Protein AF-A0A1D2REX3-F1 (afdb_monomer_lite)

pLDDT: mean 77.06, std 18.24, range [46.34, 98.25]

Foldseek 3Di:
DDDDDDDDPVVVVVLVVQCVVVVHDDSVVSVCVVCVVPDPPDPQQVPPPRDDDDPVNVVVVVVVVPPD

Sequence (68 aa):
MNTTIQISDHTLHLLKELKKSFHMKTYDAVINKLVHKEVPISMFGAHPEMKSFTQEDEAEFEGEQHEL

Structure (mmCIF, N/CA/C/O backbone):
data_AF-A0A1D2REX3-F1
#
_entry.id   AF-A0A1D2REX3-F1
#
loop_
_atom_site.group_PDB
_atom_site.id
_atom_site.type_symbol
_atom_site.label_atom_id
_atom_site.label_alt_id
_atom_site.label_comp_id
_atom_site.label_asym_id
_atom_site.label_entity_id
_atom_site.label_seq_id
_atom_site.pdbx_PDB_ins_code
_atom_site.Cartn_x
_atom_site.Cartn_y
_atom_site.Cartn_z
_atom_site.occupancy
_atom_site.B_iso_or_equiv
_atom_site.auth_seq_id
_atom_site.auth_comp_id
_atom_site.auth_asym_id
_atom_s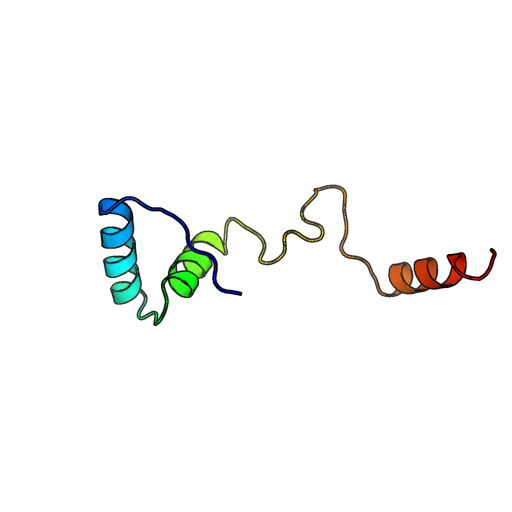ite.auth_atom_id
_atom_site.pdbx_PDB_model_num
ATOM 1 N N . MET A 1 1 ? 4.363 13.620 -6.160 1.00 69.19 1 MET A N 1
ATOM 2 C CA . MET A 1 1 ? 2.923 13.934 -6.296 1.00 69.19 1 MET A CA 1
ATOM 3 C C . MET A 1 1 ? 2.145 12.880 -5.539 1.00 69.19 1 MET A C 1
ATOM 5 O O . MET A 1 1 ? 2.552 11.727 -5.587 1.00 69.19 1 MET A O 1
ATOM 9 N N . ASN A 1 2 ? 1.068 13.259 -4.855 1.00 83.19 2 ASN A N 1
ATOM 10 C CA . ASN A 1 2 ? 0.216 12.297 -4.163 1.00 83.19 2 ASN A CA 1
ATOM 11 C C . ASN A 1 2 ? -1.023 12.050 -5.018 1.00 83.19 2 ASN A C 1
ATOM 13 O O . ASN A 1 2 ? -1.723 12.998 -5.369 1.00 83.19 2 ASN A O 1
ATOM 17 N N . THR A 1 3 ? -1.284 10.787 -5.338 1.00 91.75 3 THR A N 1
ATOM 18 C CA . THR A 1 3 ? -2.464 10.373 -6.100 1.00 91.75 3 THR A CA 1
ATOM 19 C C . THR A 1 3 ? -3.477 9.763 -5.144 1.00 91.75 3 THR A C 1
ATOM 21 O O . THR A 1 3 ? -3.111 9.013 -4.240 1.00 91.75 3 THR A O 1
ATOM 24 N N . THR A 1 4 ? -4.754 10.088 -5.330 1.00 93.81 4 THR A N 1
ATOM 25 C CA . THR A 1 4 ? -5.843 9.463 -4.572 1.00 93.81 4 THR A CA 1
ATOM 26 C C . THR A 1 4 ? -6.512 8.414 -5.445 1.00 93.81 4 THR A C 1
ATOM 28 O O . THR A 1 4 ? -6.849 8.690 -6.593 1.00 93.81 4 THR A O 1
ATOM 31 N N . ILE A 1 5 ? -6.723 7.226 -4.887 1.00 93.81 5 ILE A N 1
ATOM 32 C CA . ILE A 1 5 ? -7.530 6.168 -5.492 1.00 93.81 5 ILE A CA 1
ATOM 33 C C . ILE A 1 5 ? -8.738 5.902 -4.598 1.00 93.81 5 ILE A C 1
ATOM 35 O O . ILE A 1 5 ? -8.648 6.014 -3.374 1.00 93.81 5 ILE A O 1
ATOM 39 N N . GLN A 1 6 ? -9.868 5.551 -5.199 1.00 96.31 6 GLN A N 1
ATOM 40 C CA . GLN A 1 6 ? -11.030 5.088 -4.448 1.00 96.31 6 GLN A CA 1
ATOM 41 C C . GLN A 1 6 ? -10.949 3.573 -4.275 1.00 96.31 6 GLN A C 1
ATOM 43 O O . GLN A 1 6 ? -10.676 2.847 -5.228 1.00 96.31 6 GLN A O 1
ATOM 48 N N . ILE A 1 7 ? -11.180 3.101 -3.053 1.00 96.50 7 ILE A N 1
ATOM 49 C CA . ILE A 1 7 ? -11.187 1.678 -2.702 1.00 96.50 7 ILE A CA 1
ATOM 50 C C . ILE A 1 7 ? -12.387 1.375 -1.810 1.00 96.50 7 ILE A C 1
ATOM 52 O O . ILE A 1 7 ? -12.930 2.272 -1.168 1.00 96.50 7 ILE A O 1
ATOM 56 N N . SER A 1 8 ? -12.786 0.104 -1.749 1.00 98.25 8 SER A N 1
ATOM 57 C CA . SER A 1 8 ? -13.835 -0.334 -0.826 1.00 98.25 8 SER A CA 1
ATOM 58 C C . SER A 1 8 ? -13.361 -0.306 0.634 1.00 98.25 8 SER A C 1
ATOM 60 O O . SER A 1 8 ? -12.169 -0.481 0.916 1.00 98.25 8 SER A O 1
ATOM 62 N N . ASP A 1 9 ? -14.302 -0.187 1.573 1.00 97.94 9 ASP A N 1
ATOM 63 C CA . ASP A 1 9 ? -14.014 -0.268 3.013 1.00 97.94 9 ASP A CA 1
ATOM 64 C C . ASP A 1 9 ? -13.372 -1.604 3.402 1.00 97.94 9 ASP A C 1
ATOM 66 O O . ASP A 1 9 ? -12.454 -1.656 4.225 1.00 97.94 9 ASP A O 1
ATOM 70 N N . HIS A 1 10 ? -13.811 -2.689 2.758 1.00 98.00 10 HIS A N 1
ATOM 71 C CA . HIS A 1 10 ? -13.240 -4.017 2.948 1.00 98.00 10 HIS A CA 1
ATOM 72 C C . HIS A 1 10 ? -11.757 -4.051 2.547 1.00 98.00 10 HIS A C 1
ATOM 74 O O . HIS A 1 10 ? -10.913 -4.517 3.312 1.00 98.00 10 HIS A O 1
ATOM 80 N N . THR A 1 11 ? -11.409 -3.477 1.391 1.00 97.38 11 THR A N 1
ATOM 81 C CA . THR A 1 11 ? -10.015 -3.365 0.936 1.00 97.38 11 THR A CA 1
ATOM 82 C C . THR A 1 11 ? -9.173 -2.541 1.912 1.00 97.38 11 THR A C 1
ATOM 84 O O . THR A 1 11 ? -8.057 -2.939 2.249 1.00 97.38 11 THR A O 1
ATOM 87 N N . LEU A 1 12 ? -9.701 -1.420 2.417 1.00 97.19 12 LEU A N 1
ATOM 88 C CA . LEU A 1 12 ? -9.006 -0.603 3.413 1.00 97.19 12 LEU A CA 1
ATOM 89 C C . LEU A 1 12 ? -8.754 -1.377 4.717 1.00 97.19 12 LEU A C 1
ATOM 91 O O . LEU A 1 12 ? -7.685 -1.235 5.315 1.00 97.19 12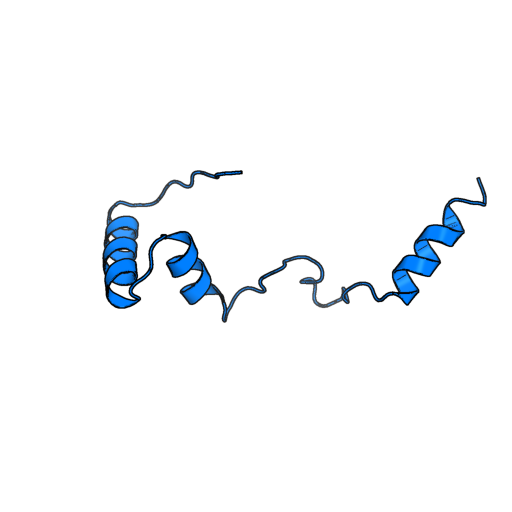 LEU A O 1
ATOM 95 N N . HIS A 1 13 ? -9.711 -2.194 5.163 1.00 97.88 13 HIS A N 1
ATOM 96 C CA . HIS A 1 13 ? -9.545 -3.042 6.344 1.00 97.88 13 HIS A CA 1
ATOM 97 C C . HIS A 1 13 ? -8.403 -4.051 6.157 1.00 97.88 13 HIS A C 1
ATOM 99 O O . HIS A 1 13 ? -7.507 -4.124 6.999 1.00 97.88 13 HIS A O 1
ATOM 105 N N . LEU A 1 14 ? -8.364 -4.742 5.014 1.00 97.25 14 LEU A N 1
ATOM 106 C CA . LEU A 1 14 ? -7.281 -5.672 4.683 1.00 97.25 14 LEU A CA 1
ATOM 107 C C . LEU A 1 14 ? -5.914 -4.973 4.645 1.00 97.25 14 LEU A C 1
ATOM 109 O O . LEU A 1 14 ? -4.949 -5.468 5.225 1.00 97.25 14 LEU A O 1
ATOM 113 N N . LEU A 1 15 ? -5.829 -3.789 4.029 1.00 96.31 15 LEU A N 1
ATOM 114 C CA . LEU A 1 15 ? -4.588 -3.010 3.979 1.00 96.31 15 LEU A CA 1
ATOM 115 C C . LEU A 1 15 ? -4.106 -2.585 5.373 1.00 96.31 15 LEU A C 1
ATOM 117 O O . LEU A 1 15 ? -2.899 -2.564 5.616 1.00 96.31 15 LEU A O 1
ATOM 121 N N . LYS A 1 16 ? -5.015 -2.272 6.306 1.00 97.06 16 LYS A N 1
ATOM 122 C CA . LYS A 1 16 ? -4.666 -1.962 7.704 1.00 97.06 16 LYS A CA 1
ATOM 123 C C . LYS A 1 16 ? -4.080 -3.170 8.429 1.00 97.06 16 LYS A C 1
ATOM 125 O O . LYS A 1 16 ? -3.072 -3.018 9.119 1.00 97.06 16 LYS A O 1
ATOM 130 N N . GLU A 1 17 ? -4.673 -4.347 8.263 1.00 97.69 17 GLU A N 1
ATOM 131 C CA . GLU A 1 17 ? -4.171 -5.575 8.888 1.00 97.69 17 GLU A CA 1
ATOM 132 C C . GLU A 1 17 ? -2.814 -5.995 8.304 1.00 97.69 17 GLU A C 1
ATOM 134 O O . GLU A 1 17 ? -1.879 -6.285 9.053 1.00 97.69 17 GLU A O 1
ATOM 139 N N . LEU A 1 18 ? -2.644 -5.901 6.981 1.00 96.38 18 LEU A N 1
ATOM 140 C CA . LEU A 1 18 ? -1.361 -6.159 6.317 1.00 96.38 18 LEU A CA 1
ATOM 141 C C . LEU A 1 18 ? -0.275 -5.162 6.725 1.00 96.38 18 LEU A C 1
ATOM 143 O O . LEU A 1 18 ? 0.881 -5.529 6.924 1.00 96.38 18 LEU A O 1
ATOM 147 N N . LYS A 1 19 ? -0.638 -3.890 6.904 1.00 97.38 19 LYS A N 1
ATOM 148 C CA . LYS A 1 19 ? 0.283 -2.864 7.394 1.00 97.38 19 LYS A CA 1
ATOM 149 C C . LYS A 1 19 ? 0.839 -3.214 8.778 1.00 97.38 19 LYS A C 1
ATOM 151 O O . LYS A 1 19 ? 2.038 -3.039 9.002 1.00 97.38 19 LYS A O 1
ATOM 156 N N . LYS A 1 20 ? -0.006 -3.728 9.682 1.00 97.00 20 LYS A N 1
ATOM 157 C CA . LYS A 1 20 ? 0.414 -4.196 11.013 1.00 97.00 20 LYS A CA 1
ATOM 158 C C . LYS A 1 20 ? 1.303 -5.432 10.910 1.00 97.00 20 LYS A C 1
ATOM 160 O O . LYS A 1 20 ? 2.397 -5.425 11.461 1.00 97.00 20 LYS A O 1
ATOM 165 N N . SER A 1 21 ? 0.870 -6.461 10.180 1.00 96.25 21 SER A N 1
ATOM 166 C CA . SER A 1 21 ? 1.608 -7.727 10.086 1.00 96.25 21 SER A CA 1
ATOM 167 C C . SER A 1 21 ? 2.983 -7.555 9.432 1.00 96.25 21 SER A C 1
ATOM 169 O O . SER A 1 21 ? 3.971 -8.139 9.876 1.00 96.25 21 SER A O 1
ATOM 171 N N . PHE A 1 22 ? 3.086 -6.688 8.421 1.00 94.88 22 PHE A N 1
ATOM 172 C CA . PHE A 1 22 ? 4.350 -6.372 7.757 1.00 94.88 22 PHE A CA 1
ATOM 173 C C . PHE A 1 22 ? 5.183 -5.306 8.473 1.00 94.88 22 PHE A C 1
ATOM 175 O O . PHE A 1 22 ? 6.287 -5.025 8.009 1.00 94.88 22 PHE A O 1
ATOM 182 N N . HIS A 1 23 ? 4.695 -4.732 9.579 1.00 95.62 23 HIS A N 1
ATOM 183 C CA . HIS A 1 23 ? 5.363 -3.659 10.324 1.00 95.62 23 HIS A CA 1
ATOM 184 C C . HIS A 1 23 ? 5.722 -2.446 9.443 1.00 95.62 23 HIS A C 1
ATOM 186 O O . HIS A 1 23 ? 6.793 -1.850 9.561 1.00 95.62 23 HIS A O 1
ATOM 192 N N . MET A 1 24 ? 4.821 -2.075 8.528 1.00 95.94 24 MET A N 1
ATOM 193 C CA . MET A 1 24 ? 5.055 -1.020 7.541 1.00 95.94 24 MET A CA 1
ATOM 194 C C . MET A 1 24 ? 4.416 0.313 7.931 1.00 95.94 24 MET A C 1
ATOM 196 O O . MET A 1 24 ? 3.345 0.383 8.530 1.00 95.94 24 MET A O 1
ATOM 200 N N . LYS A 1 25 ? 5.072 1.414 7.552 1.00 93.50 25 LYS A N 1
ATOM 201 C CA . LYS A 1 25 ? 4.629 2.772 7.9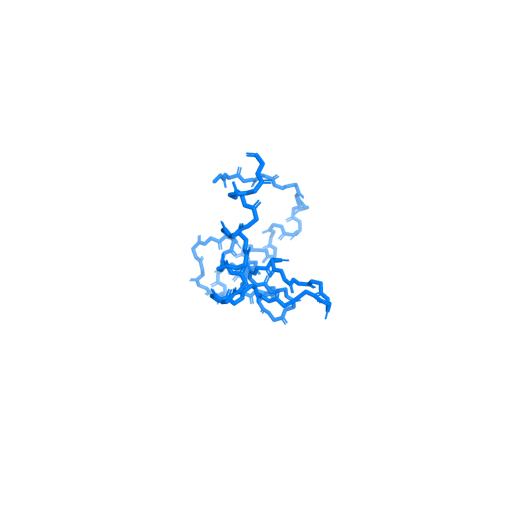04 1.00 93.50 25 LYS A CA 1
ATOM 202 C C . LYS A 1 25 ? 3.570 3.332 6.951 1.00 93.50 25 LYS A C 1
ATOM 204 O O . LYS A 1 25 ? 2.726 4.116 7.388 1.00 93.50 25 LYS A O 1
ATOM 209 N N . THR A 1 26 ? 3.551 2.898 5.691 1.00 95.12 26 THR A N 1
ATOM 210 C CA . THR A 1 26 ? 2.660 3.415 4.635 1.00 95.12 26 THR A CA 1
ATOM 211 C C . THR A 1 26 ? 1.931 2.286 3.910 1.00 95.12 26 THR A C 1
ATOM 213 O O . THR A 1 26 ? 2.397 1.147 3.907 1.00 95.12 26 THR A O 1
ATOM 216 N N . TYR A 1 27 ? 0.778 2.594 3.310 1.00 94.69 27 TYR A N 1
ATOM 217 C CA . TYR A 1 27 ? 0.068 1.635 2.458 1.00 94.69 27 TYR A CA 1
ATOM 218 C C . TYR A 1 27 ? 0.829 1.376 1.155 1.00 94.69 27 TYR A C 1
ATOM 220 O O . TYR A 1 27 ? 0.874 0.236 0.717 1.00 94.69 27 TYR A O 1
ATOM 228 N N . ASP A 1 28 ? 1.527 2.377 0.618 1.00 92.19 28 ASP A N 1
ATOM 229 C CA . ASP A 1 28 ? 2.390 2.224 -0.558 1.00 92.19 28 ASP A CA 1
ATOM 230 C C . ASP A 1 28 ? 3.469 1.164 -0.342 1.00 92.19 28 ASP A C 1
ATOM 232 O O . ASP A 1 28 ? 3.707 0.338 -1.214 1.00 92.19 28 ASP A O 1
ATOM 236 N N . ALA A 1 29 ? 4.089 1.123 0.843 1.00 92.69 29 ALA A N 1
ATOM 237 C CA . ALA A 1 29 ? 5.067 0.088 1.166 1.00 92.69 29 ALA A CA 1
ATOM 238 C C . ALA A 1 29 ? 4.430 -1.312 1.179 1.00 92.69 29 ALA A C 1
ATOM 240 O O . ALA A 1 29 ? 5.041 -2.267 0.700 1.00 92.69 29 ALA A O 1
ATOM 241 N N . VAL A 1 30 ? 3.197 -1.428 1.689 1.00 94.69 30 VAL A N 1
ATOM 242 C CA . VAL A 1 30 ? 2.440 -2.689 1.697 1.00 94.69 30 VAL A CA 1
ATOM 243 C C . VAL A 1 30 ? 2.115 -3.119 0.271 1.00 94.69 30 VAL A C 1
ATOM 245 O O . VAL A 1 30 ? 2.400 -4.257 -0.090 1.00 94.69 30 VAL A O 1
ATOM 248 N N . ILE A 1 31 ? 1.570 -2.211 -0.543 1.00 92.31 31 ILE A N 1
ATOM 249 C CA . ILE A 1 31 ? 1.228 -2.464 -1.946 1.00 92.31 31 ILE A CA 1
ATOM 250 C C . ILE A 1 31 ? 2.482 -2.881 -2.711 1.00 92.31 31 ILE A C 1
ATOM 252 O O . ILE A 1 31 ? 2.491 -3.964 -3.284 1.00 92.31 31 ILE A O 1
ATOM 256 N N . ASN A 1 32 ? 3.563 -2.099 -2.634 1.00 89.69 32 ASN A N 1
ATOM 257 C CA . ASN A 1 32 ? 4.833 -2.403 -3.294 1.00 89.69 32 ASN A CA 1
ATOM 258 C C . ASN A 1 32 ? 5.367 -3.773 -2.894 1.00 89.69 32 ASN A C 1
ATOM 260 O O . ASN A 1 32 ? 5.755 -4.540 -3.762 1.00 89.69 32 ASN A O 1
ATOM 264 N N . LYS A 1 33 ? 5.329 -4.131 -1.607 1.00 89.44 33 LYS A N 1
ATOM 265 C CA . LYS A 1 33 ? 5.762 -5.457 -1.151 1.00 89.44 33 LYS A CA 1
ATOM 266 C C . LYS A 1 33 ? 4.924 -6.597 -1.737 1.00 89.44 33 LYS A C 1
ATOM 268 O O . LYS A 1 33 ? 5.475 -7.667 -1.980 1.00 89.44 33 LYS A O 1
ATOM 273 N N . LEU A 1 34 ? 3.624 -6.386 -1.949 1.00 89.94 34 LEU A N 1
ATOM 274 C CA . LEU A 1 34 ? 2.743 -7.378 -2.569 1.00 89.94 34 LEU A CA 1
ATOM 275 C C . LEU A 1 34 ? 2.988 -7.493 -4.076 1.00 89.94 34 LEU A C 1
ATOM 277 O O . LEU A 1 34 ? 3.065 -8.605 -4.588 1.00 89.94 34 LEU A O 1
ATOM 281 N N . VAL A 1 35 ? 3.135 -6.364 -4.776 1.00 86.12 35 VAL A N 1
ATOM 282 C CA . VAL A 1 35 ? 3.249 -6.346 -6.243 1.00 86.12 35 VAL A CA 1
ATOM 283 C C . VAL A 1 35 ? 4.672 -6.550 -6.752 1.00 86.12 35 VAL A C 1
ATOM 285 O O . VAL A 1 35 ? 4.840 -6.827 -7.931 1.00 86.12 35 VAL A O 1
ATOM 288 N N . HIS A 1 36 ? 5.696 -6.469 -5.894 1.00 75.12 36 HIS A N 1
ATOM 289 C CA . HIS A 1 36 ? 7.108 -6.542 -6.299 1.00 75.12 36 HIS A CA 1
ATOM 290 C C . HIS A 1 36 ? 7.472 -7.800 -7.100 1.00 75.12 36 HIS A C 1
ATOM 292 O O . HIS A 1 36 ? 8.446 -7.793 -7.842 1.00 75.12 36 HIS A O 1
ATOM 298 N N . LYS A 1 37 ? 6.718 -8.892 -6.926 1.00 63.91 37 LYS A N 1
ATOM 299 C CA . LYS A 1 37 ? 6.932 -10.138 -7.673 1.00 63.91 37 LYS A CA 1
ATOM 300 C C . LYS A 1 37 ? 6.233 -10.174 -9.034 1.00 63.91 37 LYS A C 1
ATOM 302 O O . LYS A 1 37 ? 6.645 -10.952 -9.881 1.00 63.91 37 LYS A O 1
ATOM 307 N N . GLU A 1 38 ? 5.210 -9.350 -9.227 1.00 64.00 38 GLU A N 1
ATOM 308 C CA . GLU A 1 38 ? 4.297 -9.412 -10.376 1.00 64.00 38 GLU A CA 1
ATOM 309 C C . GLU A 1 38 ? 4.435 -8.197 -11.306 1.00 64.00 38 GLU A C 1
ATOM 311 O O . GLU A 1 38 ? 4.088 -8.278 -12.480 1.00 64.00 38 GLU A O 1
ATOM 316 N N . VAL A 1 39 ? 4.931 -7.059 -10.803 1.00 70.00 39 VAL A N 1
ATOM 317 C CA . VAL A 1 39 ? 5.017 -5.801 -11.557 1.00 70.00 39 VAL A CA 1
ATOM 318 C C . VAL A 1 39 ? 6.425 -5.217 -11.430 1.00 70.00 39 VAL A C 1
ATOM 320 O O . VAL A 1 39 ? 6.877 -4.965 -10.306 1.00 70.00 39 VAL A O 1
ATOM 323 N N . PRO A 1 40 ? 7.137 -4.981 -12.548 1.00 64.44 40 PRO A N 1
ATOM 324 C CA . PRO A 1 40 ? 8.439 -4.337 -12.501 1.00 64.44 40 PRO A CA 1
ATOM 325 C C . PRO A 1 40 ? 8.315 -2.919 -11.928 1.00 64.44 40 PRO A C 1
ATOM 327 O O . PRO A 1 40 ? 7.359 -2.192 -12.192 1.00 64.44 40 PRO A O 1
ATOM 330 N N . ILE A 1 41 ? 9.320 -2.518 -11.144 1.00 60.84 41 ILE A N 1
ATOM 331 C CA . ILE A 1 41 ? 9.407 -1.204 -10.472 1.00 60.84 41 ILE A CA 1
ATOM 332 C C . ILE A 1 41 ? 9.353 -0.047 -11.488 1.00 60.84 41 ILE A C 1
ATOM 334 O O . ILE A 1 41 ? 8.988 1.076 -11.148 1.00 60.84 41 ILE A O 1
ATOM 338 N N . SER A 1 42 ? 9.696 -0.342 -12.743 1.00 59.66 42 SER A N 1
ATOM 339 C CA . SER A 1 42 ? 9.610 0.554 -13.882 1.00 59.66 42 SER A CA 1
ATOM 340 C C . SER A 1 42 ? 8.799 -0.107 -14.993 1.00 59.66 42 SER A C 1
ATOM 342 O O . SER A 1 42 ? 9.081 -1.237 -15.384 1.00 59.66 42 SER A O 1
ATOM 344 N N . MET A 1 43 ? 7.817 0.620 -15.525 1.00 59.81 43 MET A N 1
ATOM 345 C CA . MET A 1 43 ? 7.144 0.268 -16.783 1.00 59.81 43 MET A CA 1
ATOM 346 C C . MET A 1 43 ? 7.975 0.681 -18.013 1.00 59.81 43 MET A C 1
ATOM 348 O O . MET A 1 43 ? 7.612 0.363 -19.144 1.00 59.81 43 MET A O 1
ATOM 352 N N . PHE A 1 44 ? 9.082 1.405 -17.812 1.00 52.03 44 PHE A N 1
ATOM 353 C CA . PHE A 1 44 ? 10.010 1.783 -18.875 1.00 52.03 44 PHE A CA 1
ATOM 354 C C . PHE A 1 44 ? 10.749 0.526 -19.350 1.00 52.03 44 PHE A C 1
ATOM 356 O O . PHE A 1 44 ? 11.414 -0.128 -18.548 1.00 52.03 44 PHE A O 1
ATOM 363 N N . GLY A 1 45 ? 10.581 0.157 -20.623 1.00 52.50 45 GLY A N 1
ATOM 364 C CA . GLY A 1 45 ? 11.107 -1.101 -21.172 1.00 52.50 45 GLY A CA 1
ATOM 365 C C . GLY A 1 45 ? 10.291 -2.355 -20.820 1.00 52.50 45 GLY A C 1
ATOM 366 O O . GLY A 1 45 ? 10.758 -3.464 -21.035 1.00 52.50 45 GLY A O 1
ATOM 367 N N . ALA A 1 46 ? 9.071 -2.224 -20.281 1.00 52.88 46 ALA A N 1
ATOM 368 C CA . ALA A 1 46 ? 8.233 -3.381 -19.933 1.00 52.88 46 ALA A CA 1
ATOM 369 C C . ALA A 1 46 ? 7.480 -4.001 -21.133 1.00 52.88 46 ALA A C 1
ATOM 371 O O . ALA A 1 46 ? 6.749 -4.978 -20.962 1.00 52.88 46 ALA A O 1
ATOM 372 N N . HIS A 1 47 ? 7.641 -3.457 -22.347 1.00 53.81 47 HIS A N 1
ATOM 373 C CA . HIS A 1 47 ? 7.190 -4.135 -23.562 1.00 53.81 47 HIS A CA 1
ATOM 374 C C . HIS A 1 47 ? 8.187 -5.262 -23.882 1.00 53.81 47 HIS A C 1
ATOM 376 O O . HIS A 1 47 ? 9.383 -4.981 -23.900 1.00 53.81 47 HIS A O 1
ATOM 382 N N . PRO A 1 48 ? 7.757 -6.505 -24.175 1.00 57.59 48 PRO A N 1
ATOM 383 C CA . PRO A 1 48 ? 8.666 -7.638 -24.411 1.00 57.59 48 PRO A CA 1
ATOM 384 C C . PRO A 1 48 ? 9.685 -7.424 -25.547 1.00 57.59 48 PRO A C 1
ATOM 386 O O . PRO A 1 48 ? 10.668 -8.155 -25.637 1.00 57.59 48 PRO A O 1
ATOM 389 N N . GLU A 1 49 ? 9.469 -6.418 -26.393 1.00 60.97 49 GLU A N 1
ATOM 390 C CA . GLU A 1 49 ? 10.352 -6.038 -27.502 1.00 60.97 49 GLU A CA 1
ATOM 391 C C . GLU A 1 49 ? 11.263 -4.836 -27.191 1.00 60.97 49 GLU A C 1
ATOM 393 O O . GLU A 1 49 ? 12.184 -4.562 -27.955 1.00 60.97 49 GLU A O 1
ATOM 398 N N . MET A 1 50 ? 11.041 -4.114 -26.085 1.00 59.66 50 MET A N 1
ATOM 399 C CA . MET A 1 50 ? 11.841 -2.942 -25.720 1.00 59.66 50 MET A CA 1
ATOM 400 C C . MET A 1 50 ? 12.892 -3.321 -24.682 1.00 59.66 50 MET A C 1
ATOM 402 O O . MET A 1 50 ? 12.574 -3.722 -23.566 1.00 59.66 50 MET A O 1
ATOM 406 N N . LYS A 1 51 ? 14.163 -3.167 -25.046 1.00 60.09 51 LYS A N 1
ATOM 407 C CA . LYS A 1 51 ? 15.279 -3.251 -24.101 1.00 60.09 51 LYS A CA 1
ATOM 408 C C . LYS A 1 51 ? 15.446 -1.903 -23.400 1.00 60.09 51 LYS A C 1
ATOM 410 O O . LYS A 1 51 ? 15.068 -0.869 -23.945 1.00 60.09 51 LYS A O 1
ATOM 415 N N . SER A 1 52 ? 15.996 -1.914 -22.188 1.00 62.84 52 SER A N 1
ATOM 416 C CA . SER A 1 52 ? 16.490 -0.686 -21.560 1.00 62.84 52 SER A CA 1
ATOM 417 C C . SER A 1 52 ? 17.529 -0.046 -22.476 1.00 62.84 52 SER A C 1
ATOM 419 O O . SER A 1 52 ? 18.400 -0.768 -22.962 1.00 62.84 52 SER A O 1
ATOM 421 N N . PHE A 1 53 ? 17.444 1.270 -22.670 1.00 64.69 53 PHE A N 1
ATOM 422 C CA . PHE A 1 53 ? 18.455 2.018 -23.411 1.00 64.69 53 PHE A CA 1
ATOM 423 C C . PHE A 1 53 ? 19.838 1.780 -22.786 1.00 64.69 53 PHE A C 1
ATOM 425 O O . PHE A 1 53 ? 19.994 1.886 -21.563 1.00 64.69 53 PHE A O 1
ATOM 432 N N . THR A 1 54 ? 20.818 1.391 -23.599 1.00 70.31 54 THR A N 1
ATOM 433 C CA . THR A 1 54 ? 22.225 1.330 -23.193 1.00 70.31 54 THR A CA 1
ATOM 434 C C . THR A 1 54 ? 22.866 2.713 -23.333 1.00 70.31 54 THR A C 1
ATOM 436 O O . THR A 1 54 ? 22.321 3.606 -23.977 1.00 70.31 54 THR A O 1
ATOM 439 N N . GLN A 1 55 ? 24.050 2.905 -22.742 1.00 63.59 55 GLN A N 1
ATOM 44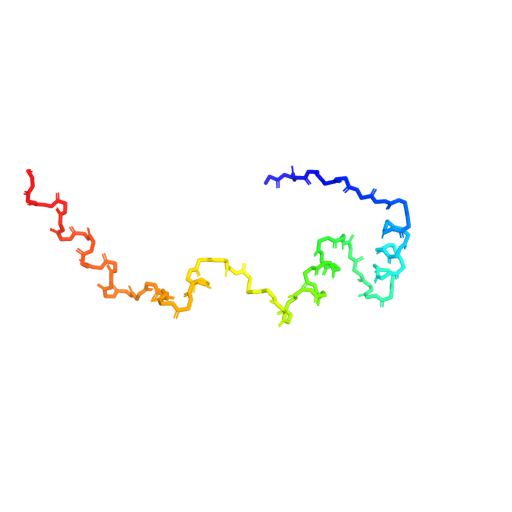0 C CA . GLN A 1 55 ? 24.834 4.131 -22.968 1.00 63.59 55 GLN A CA 1
ATOM 441 C C . GLN A 1 55 ? 25.199 4.336 -24.446 1.00 63.59 55 GLN A C 1
ATOM 443 O O . GLN A 1 55 ? 25.486 5.457 -24.852 1.00 63.59 55 GLN A O 1
ATOM 448 N N . GLU A 1 56 ? 25.201 3.269 -25.249 1.00 64.31 56 GLU A N 1
ATOM 449 C CA . GLU A 1 56 ? 25.421 3.371 -26.691 1.00 64.31 56 GLU A CA 1
ATOM 450 C C . GLU A 1 56 ? 24.183 3.935 -27.402 1.00 64.31 56 GLU A C 1
ATOM 452 O O . GLU A 1 56 ? 24.337 4.758 -28.301 1.00 64.31 56 GLU A O 1
ATOM 457 N N . ASP A 1 57 ? 22.975 3.583 -26.947 1.00 67.06 57 ASP A N 1
ATOM 458 C CA . ASP A 1 57 ? 21.729 4.131 -27.496 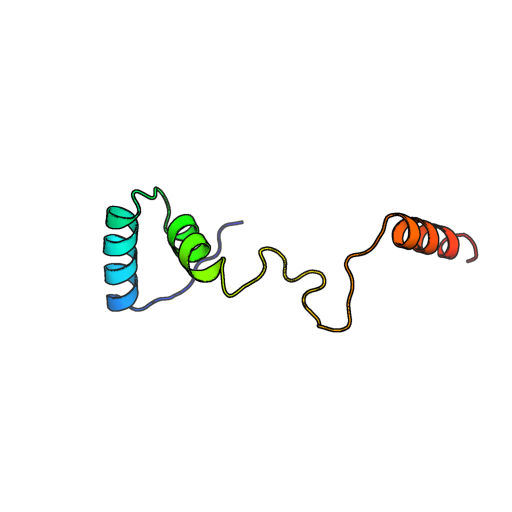1.00 67.06 57 ASP A CA 1
ATOM 459 C C . ASP A 1 57 ? 21.580 5.641 -27.200 1.00 67.06 57 ASP A C 1
ATOM 461 O O . ASP A 1 57 ? 21.028 6.390 -28.006 1.00 67.06 57 ASP A O 1
ATOM 465 N N . GLU A 1 58 ? 22.095 6.115 -26.056 1.00 59.94 58 GLU A N 1
ATOM 466 C CA . GLU A 1 58 ? 22.129 7.551 -25.725 1.00 59.94 58 GLU A CA 1
ATOM 467 C C . GLU A 1 58 ? 23.043 8.339 -26.682 1.00 59.94 58 GLU A C 1
ATOM 469 O O . GLU A 1 58 ? 22.713 9.463 -27.061 1.00 59.94 58 GLU A O 1
ATOM 474 N N . ALA A 1 59 ? 24.155 7.742 -27.130 1.00 60.91 59 ALA A N 1
ATOM 475 C CA . ALA A 1 59 ? 25.092 8.375 -28.060 1.00 60.91 59 ALA A CA 1
ATOM 476 C C . ALA A 1 59 ? 24.543 8.474 -29.497 1.00 60.91 59 ALA A C 1
ATOM 478 O O . ALA A 1 59 ? 24.892 9.404 -30.225 1.00 60.91 59 ALA A O 1
ATOM 479 N N . GLU A 1 60 ? 23.675 7.544 -29.909 1.00 56.41 60 GLU A N 1
ATOM 480 C CA . GLU A 1 60 ? 23.015 7.574 -31.222 1.00 56.41 60 GLU A CA 1
ATOM 481 C C . GLU A 1 60 ? 21.956 8.692 -31.297 1.00 56.41 60 GLU A C 1
ATOM 483 O O . GLU A 1 60 ? 21.846 9.384 -32.308 1.00 56.41 60 GLU A O 1
ATOM 488 N N . PHE A 1 61 ? 21.260 8.969 -30.187 1.00 56.41 61 PHE A N 1
ATOM 489 C CA . PHE A 1 61 ? 20.241 10.025 -30.108 1.00 56.41 61 PHE A CA 1
ATOM 490 C C . PHE A 1 61 ? 20.807 11.457 -30.147 1.00 56.41 61 PHE A C 1
ATOM 492 O O . PHE A 1 61 ? 20.130 12.382 -30.602 1.00 56.41 61 PHE A O 1
ATOM 499 N N . GLU A 1 62 ? 22.041 11.666 -29.678 1.00 57.00 62 GLU A N 1
ATOM 500 C CA . GLU A 1 62 ? 22.710 12.974 -29.739 1.00 57.00 62 GLU A CA 1
ATOM 501 C C . GLU A 1 62 ? 23.271 13.296 -31.139 1.00 57.00 62 GLU A C 1
ATOM 503 O O . GLU A 1 62 ? 23.439 14.470 -31.476 1.00 57.00 62 GLU A O 1
ATOM 508 N N . GLY A 1 63 ? 23.515 12.283 -31.981 1.00 54.81 63 GLY A N 1
ATOM 509 C CA . GLY A 1 63 ? 24.038 12.454 -33.342 1.00 54.81 63 GLY A CA 1
ATOM 510 C C . GLY A 1 63 ? 23.016 12.981 -34.358 1.00 54.81 63 GLY A C 1
ATOM 511 O O . GLY A 1 63 ? 23.387 13.704 -35.280 1.00 54.81 63 GLY A O 1
ATOM 512 N N . GLU A 1 64 ? 21.727 12.682 -34.177 1.00 51.03 64 GLU A N 1
ATOM 513 C CA . GLU A 1 64 ? 20.670 13.065 -35.130 1.00 51.03 64 GLU A CA 1
ATOM 514 C C . GLU A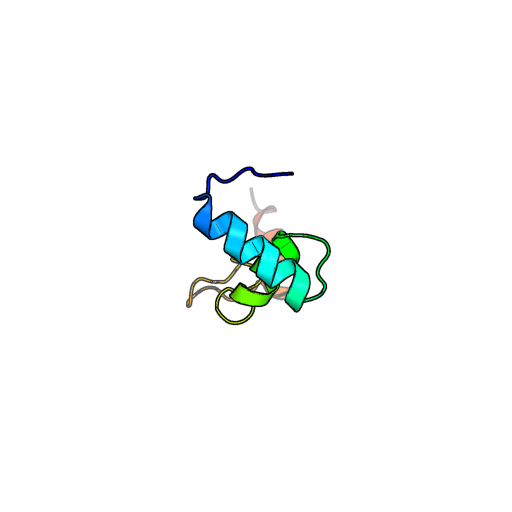 1 64 ? 20.180 14.518 -34.981 1.00 51.03 64 GLU A C 1
ATOM 516 O O . GLU A 1 64 ? 19.522 15.044 -35.877 1.00 51.03 64 GLU A O 1
ATOM 521 N N . GLN A 1 65 ? 20.511 15.220 -33.889 1.00 51.84 65 GLN A N 1
ATOM 522 C CA . GLN A 1 65 ? 20.101 16.626 -33.708 1.00 51.84 65 GLN A CA 1
ATOM 523 C C . GLN A 1 65 ? 21.050 17.644 -34.355 1.00 51.84 65 GLN A C 1
ATOM 525 O O . GLN A 1 65 ? 20.818 18.848 -34.256 1.00 51.84 65 GLN A O 1
ATOM 530 N N . HIS A 1 66 ? 22.108 17.180 -35.024 1.00 51.41 66 HIS A N 1
ATOM 531 C CA . HIS A 1 66 ? 23.131 18.034 -35.628 1.00 51.41 66 HIS A CA 1
ATOM 532 C C . HIS A 1 66 ? 23.146 17.993 -37.170 1.00 51.41 66 HIS A C 1
ATOM 534 O O . HIS A 1 66 ? 24.121 18.434 -37.779 1.00 51.41 66 HIS A O 1
ATOM 540 N N . GLU A 1 67 ? 22.069 17.502 -37.800 1.00 50.72 67 GLU A N 1
ATOM 541 C CA . GLU A 1 67 ? 21.861 17.519 -39.262 1.00 50.72 67 GLU A CA 1
ATOM 542 C C . GLU A 1 67 ? 20.505 18.132 -39.693 1.00 50.72 67 GLU A C 1
ATOM 544 O O . GLU A 1 67 ? 19.921 17.721 -40.697 1.00 50.72 67 GLU A O 1
ATOM 549 N N . LEU A 1 68 ? 20.006 19.147 -38.971 1.00 46.34 68 LEU A N 1
ATOM 550 C CA . LEU A 1 68 ? 18.900 20.009 -39.433 1.00 46.34 68 LEU A CA 1
ATOM 551 C C . LEU A 1 68 ? 19.337 21.466 -39.609 1.00 46.34 68 LEU A C 1
ATOM 553 O O . LEU A 1 68 ? 19.957 22.019 -38.673 1.00 46.34 68 LEU A O 1
#

Radius of gyration: 19.75 Å; chains: 1; bounding box: 39×30×50 Å

Secondary structure (DSSP, 8-state):
-PPP----HHHHHHHHHHHHHTT-SSHHHHHHHHHTTTS-S--TT-STTPPPPPHHHHHHHHHGGG--